Protein AF-A0A7L9UNQ7-F1 (afdb_monomer)

Radius of gyration: 22.43 Å; Cα contacts (8 Å, |Δi|>4): 48; chains: 1; bounding box: 40×44×63 Å

Structure (mmCIF, N/CA/C/O backbone):
data_AF-A0A7L9UNQ7-F1
#
_entry.id   AF-A0A7L9UNQ7-F1
#
loop_
_atom_site.group_PDB
_atom_site.id
_atom_site.type_symbol
_atom_site.label_atom_id
_atom_site.label_alt_id
_atom_site.label_comp_id
_atom_site.label_asym_id
_atom_site.label_entity_id
_atom_site.label_seq_id
_atom_site.pdbx_PDB_ins_code
_atom_site.Cartn_x
_atom_site.Cartn_y
_atom_site.Cartn_z
_atom_site.occupancy
_atom_site.B_iso_or_equiv
_atom_site.auth_seq_id
_atom_site.auth_comp_id
_atom_site.auth_asym_id
_atom_site.auth_atom_id
_atom_site.pdbx_PDB_model_num
ATOM 1 N N . MET A 1 1 ? 14.587 17.719 39.014 1.00 41.25 1 MET A N 1
ATOM 2 C CA . MET A 1 1 ? 13.605 17.987 37.944 1.00 41.25 1 MET A CA 1
ATOM 3 C C . MET A 1 1 ? 13.089 16.635 37.500 1.00 41.25 1 MET A C 1
ATOM 5 O O . MET A 1 1 ? 13.858 15.856 36.963 1.00 41.25 1 MET A O 1
ATOM 9 N N . SER A 1 2 ? 11.867 16.302 37.909 1.00 39.91 2 SER A N 1
ATOM 10 C CA . SER A 1 2 ? 11.230 15.009 37.671 1.00 39.91 2 SER A CA 1
ATOM 11 C C . SER A 1 2 ? 10.828 14.886 36.205 1.00 39.91 2 SER A C 1
ATOM 13 O O . SER A 1 2 ? 9.993 15.658 35.735 1.00 39.91 2 SER A O 1
ATOM 15 N N . GLU A 1 3 ? 11.405 13.919 35.501 1.00 43.41 3 GLU A N 1
ATOM 16 C CA . GLU A 1 3 ? 10.931 13.492 34.190 1.00 43.41 3 GLU A CA 1
ATOM 17 C C . GLU A 1 3 ? 9.523 12.910 34.346 1.00 43.41 3 GLU A C 1
ATOM 19 O O . GLU A 1 3 ? 9.312 11.877 34.984 1.00 43.41 3 GLU A O 1
ATOM 24 N N . THR A 1 4 ? 8.531 13.591 33.782 1.00 44.69 4 THR A N 1
ATOM 25 C CA . THR A 1 4 ? 7.205 13.021 33.574 1.00 44.69 4 THR A CA 1
ATOM 26 C C . THR A 1 4 ? 7.326 11.970 32.481 1.00 44.69 4 THR A C 1
ATOM 28 O O . THR A 1 4 ? 7.214 12.271 31.294 1.00 44.69 4 THR A O 1
ATOM 31 N N . SER A 1 5 ? 7.585 10.730 32.894 1.00 45.34 5 SER A N 1
ATOM 32 C CA . SER A 1 5 ? 7.280 9.541 32.107 1.00 45.34 5 SER A CA 1
ATOM 33 C C . SER A 1 5 ? 5.827 9.659 31.647 1.00 45.34 5 SER A C 1
ATOM 35 O O . SER A 1 5 ? 4.898 9.523 32.445 1.00 45.34 5 SER A O 1
ATOM 37 N N . SER A 1 6 ? 5.628 9.998 30.372 1.00 49.28 6 SER A N 1
ATOM 38 C CA . SER A 1 6 ? 4.330 9.953 29.701 1.00 49.28 6 SER A CA 1
ATOM 39 C C . SER A 1 6 ? 3.953 8.483 29.540 1.00 49.28 6 SER A C 1
ATOM 41 O O . SER A 1 6 ? 4.060 7.894 28.464 1.00 49.28 6 SER A O 1
ATOM 43 N N . GLY A 1 7 ? 3.559 7.883 30.663 1.00 43.38 7 GLY A N 1
ATOM 44 C CA . GLY A 1 7 ? 2.980 6.563 30.767 1.00 43.38 7 GLY A CA 1
ATOM 45 C C . GLY A 1 7 ? 1.637 6.557 30.066 1.00 43.38 7 GLY A C 1
ATOM 46 O O . GLY A 1 7 ? 0.594 6.702 30.697 1.00 43.38 7 GLY A O 1
ATOM 47 N N . TRP A 1 8 ? 1.660 6.343 28.754 1.00 48.22 8 TRP A N 1
ATOM 48 C CA . TRP A 1 8 ? 0.545 5.687 28.093 1.00 48.22 8 TRP A CA 1
ATOM 49 C C . TRP A 1 8 ? 0.486 4.299 28.716 1.00 48.22 8 TRP A C 1
ATOM 51 O O . TRP A 1 8 ? 1.246 3.401 28.350 1.00 48.22 8 TRP A O 1
ATOM 61 N N . GLN A 1 9 ? -0.305 4.175 29.783 1.00 58.41 9 GLN A N 1
ATOM 62 C CA . GLN A 1 9 ? -0.448 2.927 30.505 1.00 58.41 9 GLN A CA 1
ATOM 63 C C . GLN A 1 9 ? -0.817 1.845 29.495 1.00 58.41 9 GLN A C 1
ATOM 65 O O . GLN A 1 9 ? -1.721 2.005 28.675 1.00 58.41 9 GLN A O 1
ATOM 70 N N . ARG A 1 10 ? -0.041 0.762 29.505 1.00 57.41 10 ARG A N 1
ATOM 71 C CA . ARG A 1 10 ? -0.230 -0.383 28.625 1.00 57.41 10 ARG A CA 1
ATOM 72 C C . ARG A 1 10 ? -1.520 -1.084 29.047 1.00 57.41 10 ARG A C 1
ATOM 74 O O . ARG A 1 10 ? -1.494 -1.964 29.900 1.00 57.41 10 ARG A O 1
ATOM 81 N N . THR A 1 11 ? -2.646 -0.651 28.494 1.00 65.56 11 THR A N 1
ATOM 82 C CA . THR A 1 11 ? -3.963 -1.208 28.807 1.00 65.56 11 THR A CA 1
ATOM 83 C C . THR A 1 11 ? -4.387 -2.180 27.713 1.00 65.56 11 THR A C 1
ATOM 85 O O . THR A 1 11 ? -4.482 -1.824 26.537 1.00 65.56 11 THR A O 1
ATOM 88 N N . THR A 1 12 ? -4.647 -3.427 28.100 1.00 72.88 12 THR A N 1
ATOM 89 C CA . THR A 1 12 ? -5.151 -4.461 27.195 1.00 72.88 12 THR A CA 1
ATOM 90 C C . THR A 1 12 ? -6.667 -4.371 27.128 1.00 72.88 12 THR A C 1
ATOM 92 O O . THR A 1 12 ? -7.360 -4.767 28.049 1.00 72.88 12 THR A O 1
ATOM 95 N N . ILE A 1 13 ? -7.204 -3.868 26.019 1.00 77.12 13 ILE A N 1
ATOM 96 C CA . ILE A 1 13 ? -8.657 -3.768 25.832 1.00 77.12 13 ILE A CA 1
ATOM 97 C C . ILE A 1 13 ? -9.220 -5.166 25.534 1.00 77.12 13 ILE A C 1
ATOM 99 O O . ILE A 1 13 ? -9.214 -5.599 24.376 1.00 77.12 13 ILE A O 1
ATOM 103 N N . ASP A 1 14 ? -9.675 -5.868 26.575 1.00 74.81 14 ASP A N 1
ATOM 104 C CA . ASP A 1 14 ? -10.233 -7.220 26.504 1.00 74.81 14 ASP A CA 1
ATOM 105 C C . ASP A 1 14 ? -11.558 -7.392 27.278 1.00 74.81 14 ASP A C 1
ATOM 107 O O . ASP A 1 14 ? -12.037 -6.499 27.979 1.00 74.81 14 ASP A O 1
ATOM 111 N N . SER A 1 15 ? -12.189 -8.562 27.110 1.00 66.81 15 SER A N 1
ATOM 112 C CA . SER A 1 15 ? -13.471 -8.878 27.761 1.00 66.81 15 SER A CA 1
ATOM 113 C C . SER A 1 15 ? -13.370 -8.993 29.283 1.00 66.81 15 SER A C 1
ATOM 115 O O . SER A 1 15 ? -14.379 -8.801 29.956 1.00 66.81 15 SER A O 1
ATOM 117 N N . ALA A 1 16 ? -12.202 -9.342 29.825 1.00 69.62 16 ALA A N 1
ATOM 118 C CA . ALA A 1 16 ? -12.024 -9.497 31.264 1.00 69.62 16 ALA A CA 1
ATOM 119 C C . ALA A 1 16 ? -12.064 -8.126 31.949 1.00 69.62 16 ALA A C 1
ATOM 121 O O . ALA A 1 16 ? -12.700 -7.970 32.989 1.00 69.62 16 ALA A O 1
ATOM 122 N N . GLN A 1 17 ? -11.490 -7.107 31.308 1.00 68.25 17 GLN A N 1
ATOM 123 C CA . GLN A 1 17 ? -11.550 -5.734 31.795 1.00 68.25 17 GLN A CA 1
ATOM 124 C C . GLN A 1 17 ? -12.968 -5.139 31.704 1.00 68.25 17 GLN A C 1
ATOM 126 O O . GLN A 1 17 ? -13.404 -4.450 32.623 1.00 68.25 17 GLN A O 1
ATOM 131 N N . ALA A 1 18 ? -13.733 -5.488 30.663 1.00 68.00 18 ALA A N 1
ATOM 132 C CA . ALA A 1 18 ? -15.153 -5.132 30.552 1.00 68.00 18 ALA A CA 1
ATOM 133 C C . ALA A 1 18 ? -16.026 -5.750 31.660 1.00 68.00 18 ALA A C 1
ATOM 135 O O . ALA A 1 18 ? -16.974 -5.116 32.116 1.00 68.00 18 ALA A O 1
ATOM 136 N N . ALA A 1 19 ? -15.715 -6.975 32.094 1.00 67.62 19 ALA A N 1
ATOM 137 C CA . ALA A 1 19 ? -16.438 -7.636 33.181 1.00 67.62 19 ALA A CA 1
ATOM 138 C C . ALA A 1 19 ? -16.166 -6.982 34.548 1.00 67.62 19 ALA A C 1
ATOM 140 O O . ALA A 1 19 ? -17.045 -6.974 35.406 1.00 67.62 19 ALA A O 1
ATOM 141 N N . ALA A 1 20 ? -14.968 -6.420 34.738 1.00 74.81 20 ALA A N 1
ATOM 142 C CA . ALA A 1 20 ? -14.584 -5.704 35.953 1.00 74.81 20 ALA A CA 1
ATOM 143 C C . ALA A 1 20 ? -15.120 -4.259 36.007 1.00 74.81 20 ALA A C 1
ATOM 145 O O . ALA A 1 20 ? -15.329 -3.733 37.097 1.00 74.81 20 ALA A O 1
ATOM 146 N N . HIS A 1 21 ? -15.357 -3.640 34.845 1.00 76.12 21 HIS A N 1
ATOM 147 C CA . HIS A 1 21 ? -15.735 -2.230 34.705 1.00 76.12 21 HIS A CA 1
ATOM 148 C C . HIS A 1 21 ? -16.939 -2.058 33.763 1.00 76.12 21 HIS A C 1
ATOM 150 O O . HIS A 1 21 ? -16.751 -1.753 32.574 1.00 76.12 21 HIS A O 1
ATOM 156 N N . PRO A 1 22 ? -18.180 -2.245 34.258 1.00 74.56 22 PRO A N 1
ATOM 157 C CA . PRO A 1 22 ? -19.404 -2.143 33.458 1.00 74.56 22 PRO A CA 1
ATOM 158 C C . PRO A 1 22 ? -19.547 -0.821 32.687 1.00 74.56 22 PRO A C 1
ATOM 160 O O . PRO A 1 22 ? -20.088 -0.808 31.583 1.00 74.56 22 PRO A O 1
ATOM 163 N N . GLU A 1 23 ? -19.004 0.275 33.221 1.00 79.38 23 GLU A N 1
ATOM 164 C CA . GLU A 1 23 ? -18.951 1.598 32.591 1.00 79.38 23 GLU A CA 1
ATOM 165 C C . GLU A 1 23 ? -18.114 1.625 31.301 1.00 79.38 23 GLU A C 1
ATOM 167 O O . GLU A 1 23 ? -18.362 2.440 30.413 1.00 79.38 23 GLU A O 1
ATOM 172 N N . THR A 1 24 ? -17.157 0.702 31.159 1.00 83.06 24 THR A N 1
ATOM 173 C CA . THR A 1 24 ? -16.298 0.573 29.969 1.00 83.06 24 THR A CA 1
ATOM 174 C C . THR A 1 24 ? -16.710 -0.572 29.043 1.00 83.06 24 THR A C 1
ATOM 176 O O . THR A 1 24 ? -16.245 -0.635 27.903 1.00 83.06 24 THR A O 1
ATOM 179 N N . ALA A 1 25 ? -17.614 -1.457 29.478 1.00 84.19 25 ALA A N 1
ATOM 180 C CA . ALA A 1 25 ? -17.979 -2.668 28.745 1.00 84.19 25 ALA A CA 1
ATOM 181 C C . ALA A 1 25 ? -18.521 -2.383 27.333 1.00 84.19 25 ALA A C 1
ATOM 183 O O . ALA A 1 25 ? -18.156 -3.064 26.371 1.00 84.19 25 ALA A O 1
ATOM 184 N N . GLN A 1 26 ? -19.335 -1.332 27.183 1.00 86.38 26 GLN A N 1
ATOM 185 C CA . GLN A 1 26 ? -19.851 -0.910 25.878 1.00 86.38 26 GLN A CA 1
ATOM 186 C C . GLN A 1 26 ? -18.730 -0.427 24.944 1.00 86.38 26 GLN A C 1
ATOM 188 O O . GLN A 1 26 ? -18.725 -0.759 23.755 1.00 86.38 26 GLN A O 1
ATOM 193 N N . ALA A 1 27 ? -17.760 0.323 25.475 1.00 88.75 27 ALA A N 1
ATOM 194 C CA . ALA A 1 27 ? -16.606 0.785 24.712 1.00 88.75 27 ALA A CA 1
ATOM 195 C C . ALA A 1 27 ? -15.736 -0.400 24.266 1.00 88.75 27 ALA A C 1
ATOM 197 O O . ALA A 1 27 ? -15.393 -0.490 23.088 1.00 88.75 27 ALA A O 1
ATOM 198 N N . VAL A 1 28 ? -15.461 -1.357 25.160 1.00 89.62 28 VAL A N 1
ATOM 199 C CA . VAL A 1 28 ? -14.715 -2.586 24.835 1.00 89.62 28 VAL A CA 1
ATOM 200 C C . VAL A 1 28 ? -15.399 -3.370 23.713 1.00 89.62 28 VAL A C 1
ATOM 202 O O . VAL A 1 28 ? -14.735 -3.766 22.754 1.00 89.62 28 VAL A O 1
ATOM 205 N N . ALA A 1 29 ? -16.718 -3.572 23.790 1.00 87.94 29 ALA A N 1
ATOM 206 C CA . ALA A 1 29 ? -17.466 -4.288 22.758 1.00 87.94 29 ALA A CA 1
ATOM 207 C C . ALA A 1 29 ? -17.370 -3.588 21.391 1.00 87.94 29 ALA A C 1
ATOM 209 O O . ALA A 1 29 ? -17.092 -4.235 20.380 1.00 87.94 29 ALA A O 1
ATOM 210 N N . ARG A 1 30 ? -17.521 -2.257 21.355 1.00 91.62 30 ARG A N 1
ATOM 211 C CA . ARG A 1 30 ? -17.417 -1.481 20.111 1.00 91.62 30 ARG A CA 1
ATOM 212 C C . ARG A 1 30 ? -16.001 -1.493 19.534 1.00 91.62 30 ARG A C 1
ATOM 214 O O . ARG A 1 30 ? -15.845 -1.633 18.325 1.00 91.62 30 ARG A O 1
ATOM 221 N N . ILE A 1 31 ? -14.978 -1.412 20.384 1.00 91.81 31 ILE A N 1
ATOM 222 C CA . ILE A 1 31 ? -13.573 -1.510 19.964 1.00 91.81 31 ILE A CA 1
ATOM 223 C C . ILE A 1 31 ? -13.281 -2.884 19.359 1.00 91.81 31 ILE A C 1
ATOM 225 O O . ILE A 1 31 ? -12.594 -2.960 18.346 1.00 91.81 31 ILE A O 1
ATOM 229 N N . LYS A 1 32 ? -13.824 -3.969 19.924 1.00 90.56 32 LYS A N 1
ATOM 230 C CA . LYS A 1 32 ? -13.665 -5.316 19.354 1.00 90.56 32 LYS A CA 1
ATOM 231 C C . LYS A 1 32 ? -14.253 -5.435 17.953 1.00 90.56 32 LYS A C 1
ATOM 233 O O . LYS A 1 32 ? -13.591 -5.975 17.074 1.00 90.56 32 LYS A O 1
ATOM 238 N N . VAL A 1 33 ? -15.453 -4.897 17.736 1.00 92.94 33 VAL A N 1
ATOM 239 C CA . VAL A 1 33 ? -16.074 -4.879 16.402 1.00 92.94 33 VAL A CA 1
ATOM 240 C C . VAL A 1 33 ? -15.215 -4.085 15.415 1.00 92.94 33 VAL A C 1
ATOM 242 O O . VAL A 1 33 ? -14.942 -4.568 14.322 1.00 92.94 33 VAL A O 1
ATOM 245 N N . LEU A 1 34 ? -14.725 -2.906 15.813 1.00 96.12 34 LEU A N 1
ATOM 246 C CA . LEU A 1 34 ? -13.857 -2.090 14.959 1.00 96.12 34 LEU A CA 1
ATOM 247 C C . LEU A 1 34 ? -12.525 -2.781 14.641 1.00 96.12 34 LEU A C 1
ATOM 249 O O . LEU A 1 34 ? -12.070 -2.706 13.506 1.00 96.12 34 LEU A O 1
ATOM 253 N N . ARG A 1 35 ? -11.920 -3.486 15.604 1.00 96.12 35 ARG A N 1
ATOM 254 C CA . ARG A 1 35 ? -10.702 -4.279 15.370 1.00 96.12 35 ARG A CA 1
ATOM 255 C C . ARG A 1 35 ? -10.930 -5.390 14.357 1.00 96.12 35 ARG A C 1
ATOM 257 O O . ARG A 1 35 ? -10.122 -5.532 13.456 1.00 96.12 35 ARG A O 1
ATOM 264 N N . GLN A 1 36 ? -12.063 -6.086 14.431 1.00 95.62 36 GLN A N 1
ATOM 265 C CA . GLN A 1 36 ? -12.394 -7.090 13.421 1.00 95.62 36 GLN A CA 1
ATOM 266 C C . GLN A 1 36 ? -12.513 -6.476 12.018 1.00 95.62 36 GLN A C 1
ATOM 268 O O . GLN A 1 36 ? -12.082 -7.081 11.039 1.00 95.62 36 GLN A O 1
ATOM 273 N N . THR A 1 37 ? -13.076 -5.269 11.908 1.00 97.31 37 THR A N 1
ATOM 274 C CA . THR A 1 37 ? -13.100 -4.530 10.640 1.00 97.31 37 THR A CA 1
ATOM 275 C C . THR A 1 37 ? -11.690 -4.180 10.161 1.00 97.31 37 THR A C 1
ATOM 277 O O . THR A 1 37 ? -11.404 -4.359 8.980 1.00 97.31 37 THR A O 1
ATOM 280 N N . ILE A 1 38 ? -10.808 -3.722 11.057 1.00 97.12 38 ILE A N 1
ATOM 281 C CA . ILE A 1 38 ? -9.402 -3.417 10.741 1.00 97.12 38 ILE A CA 1
ATOM 282 C C . ILE A 1 38 ? -8.684 -4.671 10.232 1.00 97.12 38 ILE A C 1
ATOM 284 O O . ILE A 1 38 ? -8.133 -4.640 9.139 1.00 97.12 38 ILE A O 1
ATOM 288 N N . ASP A 1 39 ? -8.789 -5.793 10.945 1.00 97.25 39 ASP A N 1
ATOM 289 C CA . ASP A 1 39 ? -8.135 -7.053 10.569 1.00 97.25 39 ASP A CA 1
ATOM 290 C C . ASP A 1 39 ? -8.573 -7.532 9.169 1.00 97.25 39 ASP A C 1
ATOM 292 O O . ASP A 1 39 ? -7.774 -8.056 8.383 1.00 97.25 39 ASP A O 1
ATOM 296 N N . ASN A 1 40 ? -9.848 -7.321 8.824 1.00 97.38 40 ASN A N 1
ATOM 297 C CA . ASN A 1 40 ? -10.381 -7.653 7.504 1.00 97.38 40 ASN A CA 1
ATOM 298 C C . ASN A 1 40 ? -9.824 -6.729 6.406 1.00 97.38 40 ASN A C 1
ATOM 300 O O . ASN A 1 40 ? -9.474 -7.206 5.325 1.00 97.38 40 ASN A O 1
ATOM 304 N N . ILE A 1 41 ? -9.730 -5.421 6.676 1.00 97.50 41 ILE A N 1
ATOM 305 C CA . ILE A 1 41 ? -9.138 -4.441 5.752 1.00 97.50 41 ILE A CA 1
ATOM 306 C C . ILE A 1 41 ? -7.660 -4.759 5.525 1.00 97.50 41 ILE A C 1
ATOM 308 O O . ILE A 1 41 ? -7.220 -4.800 4.377 1.00 97.50 41 ILE A O 1
ATOM 312 N N . ASP A 1 42 ? -6.918 -5.050 6.590 1.00 97.88 42 ASP A N 1
ATOM 313 C CA . ASP A 1 42 ? -5.496 -5.380 6.519 1.00 97.88 42 ASP A CA 1
ATOM 314 C C . ASP A 1 42 ? -5.270 -6.647 5.688 1.00 97.88 42 ASP A C 1
ATOM 316 O O . ASP A 1 42 ? -4.420 -6.675 4.795 1.00 97.88 42 ASP A O 1
ATOM 320 N N . SER A 1 43 ? -6.097 -7.674 5.897 1.00 97.88 43 SER A N 1
ATOM 321 C CA . SER A 1 43 ? -6.056 -8.904 5.099 1.00 97.88 43 SER A CA 1
ATOM 322 C C . SER A 1 43 ? -6.276 -8.628 3.605 1.00 97.88 43 SER A C 1
ATOM 324 O O . SER A 1 43 ? -5.530 -9.131 2.759 1.00 97.88 43 SER A O 1
ATOM 326 N N . ALA A 1 44 ? -7.261 -7.790 3.267 1.00 97.81 44 ALA A N 1
ATOM 327 C CA . ALA A 1 44 ? -7.533 -7.400 1.885 1.00 97.81 44 ALA A CA 1
ATOM 328 C C . ALA A 1 44 ? -6.392 -6.561 1.285 1.00 97.81 44 ALA A C 1
ATOM 330 O O . ALA A 1 44 ? -5.984 -6.795 0.145 1.00 97.81 44 ALA A O 1
ATOM 331 N N . ALA A 1 45 ? -5.835 -5.621 2.051 1.00 96.50 45 ALA A N 1
ATOM 332 C CA . ALA A 1 45 ? -4.725 -4.779 1.620 1.00 96.50 45 ALA A CA 1
ATOM 333 C C . ALA A 1 45 ? -3.478 -5.611 1.284 1.00 96.50 45 ALA A C 1
ATOM 335 O O . ALA A 1 45 ? -2.864 -5.405 0.234 1.00 96.50 45 ALA A O 1
ATOM 336 N N . ILE A 1 46 ? -3.139 -6.600 2.120 1.00 96.81 46 ILE A N 1
ATOM 337 C CA . ILE A 1 46 ? -2.013 -7.511 1.873 1.00 96.81 46 ILE A CA 1
ATOM 338 C C . ILE A 1 46 ? -2.249 -8.370 0.625 1.00 96.81 46 ILE A C 1
ATOM 340 O O . ILE A 1 46 ? -1.341 -8.507 -0.201 1.00 96.81 46 ILE A O 1
ATOM 344 N N . ALA A 1 47 ? -3.459 -8.903 0.437 1.00 96.69 47 ALA A N 1
ATOM 345 C CA . ALA A 1 47 ? -3.793 -9.681 -0.756 1.00 96.69 47 ALA A CA 1
ATOM 346 C C . ALA A 1 47 ? -3.669 -8.845 -2.046 1.00 96.69 47 ALA A C 1
ATOM 348 O O . ALA A 1 47 ? -3.041 -9.276 -3.015 1.00 96.69 47 ALA A O 1
ATOM 349 N N . LEU A 1 48 ? -4.196 -7.616 -2.045 1.00 96.69 48 LEU A N 1
ATOM 350 C CA . LEU A 1 48 ? -4.108 -6.701 -3.187 1.00 96.69 48 LEU A CA 1
ATOM 351 C C . LEU A 1 48 ? -2.665 -6.276 -3.485 1.00 96.69 48 LEU A C 1
ATOM 353 O O . LEU A 1 48 ? -2.274 -6.189 -4.652 1.00 96.69 48 LEU A O 1
ATOM 357 N N . LEU A 1 49 ? -1.854 -6.041 -2.451 1.00 95.56 49 LEU A N 1
ATOM 358 C CA . LEU A 1 49 ? -0.429 -5.755 -2.608 1.00 95.56 49 LEU A CA 1
ATOM 359 C C . LEU A 1 49 ? 0.310 -6.922 -3.264 1.00 95.56 49 LEU A C 1
ATOM 361 O O . LEU A 1 49 ? 1.104 -6.694 -4.180 1.00 95.56 49 LEU A O 1
ATOM 365 N N . ALA A 1 50 ? 0.031 -8.160 -2.848 1.00 93.69 50 ALA A N 1
ATOM 366 C CA . ALA A 1 50 ? 0.635 -9.347 -3.447 1.00 93.69 50 ALA A CA 1
ATOM 367 C C . ALA A 1 50 ? 0.333 -9.435 -4.952 1.00 93.69 50 ALA A C 1
ATOM 369 O O . ALA A 1 50 ? 1.255 -9.589 -5.756 1.00 93.69 50 ALA A O 1
ATOM 370 N N . GLU A 1 51 ? -0.928 -9.249 -5.350 1.00 96.44 51 GLU A N 1
ATOM 371 C CA . GLU A 1 51 ? -1.316 -9.224 -6.766 1.00 96.44 51 GLU A CA 1
ATOM 372 C C . GLU A 1 51 ? -0.659 -8.069 -7.529 1.00 96.44 51 GLU A C 1
ATOM 374 O O . GLU A 1 51 ? -0.128 -8.253 -8.629 1.00 96.44 51 GLU A O 1
ATOM 379 N N . ARG A 1 52 ? -0.589 -6.879 -6.923 1.00 94.69 52 ARG A N 1
ATOM 380 C CA . ARG A 1 52 ? 0.097 -5.731 -7.524 1.00 94.69 52 ARG A CA 1
ATOM 381 C C . ARG A 1 52 ? 1.579 -6.029 -7.780 1.00 94.69 52 ARG A C 1
ATOM 383 O O . ARG A 1 52 ? 2.084 -5.667 -8.843 1.00 94.69 52 ARG A O 1
ATOM 390 N N . PHE A 1 53 ? 2.278 -6.688 -6.853 1.00 92.19 53 PHE A N 1
ATOM 391 C CA . PHE A 1 53 ? 3.691 -7.052 -7.027 1.00 92.19 53 PHE A CA 1
ATOM 392 C C . PHE A 1 53 ? 3.915 -8.148 -8.076 1.00 92.19 53 PHE A C 1
ATOM 394 O O . PHE A 1 53 ? 4.937 -8.128 -8.773 1.00 92.19 53 PHE A O 1
ATOM 401 N N . LYS A 1 54 ? 2.969 -9.082 -8.240 1.00 89.88 54 LYS A N 1
ATOM 402 C CA . LYS A 1 54 ? 2.994 -10.038 -9.360 1.00 89.88 54 LYS A CA 1
ATOM 403 C C . LYS A 1 54 ? 2.926 -9.297 -10.694 1.00 89.88 54 LYS A C 1
ATOM 405 O O . LYS A 1 54 ? 3.780 -9.509 -11.555 1.00 89.88 54 LYS A O 1
ATOM 410 N N . ALA A 1 55 ? 1.979 -8.368 -10.828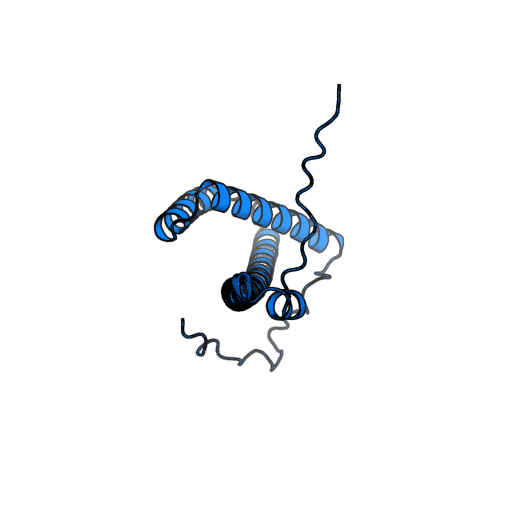 1.00 91.62 55 ALA A N 1
ATOM 411 C CA . ALA A 1 55 ? 1.811 -7.573 -12.040 1.00 91.62 55 ALA A CA 1
ATOM 412 C C . ALA A 1 55 ? 3.048 -6.716 -12.358 1.00 91.62 55 ALA A C 1
ATOM 414 O O . ALA A 1 55 ? 3.518 -6.720 -13.496 1.00 91.62 55 ALA A O 1
ATOM 415 N N . THR A 1 56 ? 3.637 -6.023 -11.372 1.00 90.19 56 THR A N 1
ATOM 416 C CA . THR A 1 56 ? 4.858 -5.233 -11.622 1.00 90.19 56 THR A CA 1
ATOM 417 C C . THR A 1 56 ? 6.025 -6.109 -12.058 1.00 90.19 56 THR A C 1
AT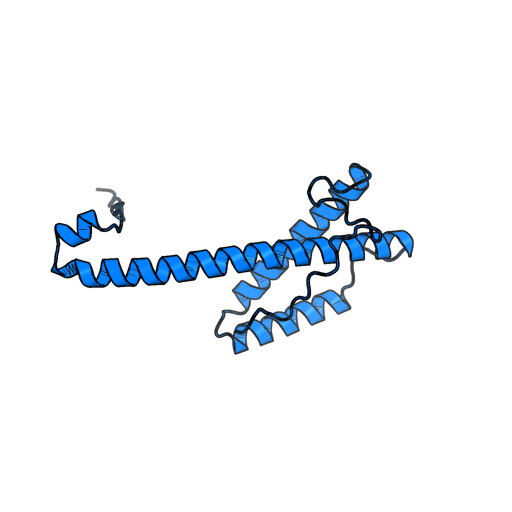OM 419 O O . THR A 1 56 ? 6.804 -5.700 -12.911 1.00 90.19 56 THR A O 1
ATOM 422 N N . SER A 1 57 ? 6.123 -7.336 -11.544 1.00 87.94 57 SER A N 1
ATOM 423 C CA . SER A 1 57 ? 7.180 -8.279 -11.933 1.00 87.94 57 SER A CA 1
ATOM 424 C C . SER A 1 57 ? 7.034 -8.744 -13.375 1.00 87.94 57 SER A C 1
ATOM 426 O O . SER A 1 57 ? 8.019 -8.753 -14.110 1.00 87.94 57 SER A O 1
ATOM 428 N N . GLN A 1 58 ? 5.808 -9.026 -13.818 1.00 89.31 58 GLN A N 1
ATOM 429 C CA . GLN A 1 58 ? 5.529 -9.320 -15.226 1.00 89.31 58 GLN A CA 1
ATOM 430 C C . GLN A 1 58 ? 5.862 -8.127 -16.131 1.00 89.31 58 GLN A C 1
ATOM 432 O O . GLN A 1 58 ? 6.501 -8.305 -17.166 1.00 89.31 58 GLN A O 1
ATOM 437 N N . VAL A 1 59 ? 5.506 -6.903 -15.720 1.00 88.88 59 VAL A N 1
ATOM 438 C CA . VAL A 1 59 ? 5.894 -5.678 -16.440 1.00 88.88 59 VAL A CA 1
ATOM 439 C C . VAL A 1 59 ? 7.417 -5.552 -16.527 1.00 88.88 59 VAL A C 1
ATOM 441 O O . VAL A 1 59 ? 7.933 -5.239 -17.596 1.00 88.88 59 VAL A O 1
ATOM 444 N N . GLY A 1 60 ? 8.144 -5.832 -15.442 1.00 86.00 60 GLY A N 1
ATOM 445 C CA . GLY A 1 60 ? 9.608 -5.833 -15.422 1.00 86.00 60 GLY A CA 1
ATOM 446 C C . GLY A 1 60 ? 10.216 -6.820 -16.424 1.00 86.00 60 GLY A C 1
ATOM 447 O O . GLY A 1 60 ? 11.085 -6.433 -17.203 1.00 86.00 60 GLY A O 1
ATOM 448 N N . VAL A 1 61 ? 9.710 -8.058 -16.470 1.00 85.94 61 VAL A N 1
ATOM 449 C CA . VAL A 1 61 ? 10.144 -9.083 -17.439 1.00 85.94 61 VAL A CA 1
ATOM 450 C C . VAL A 1 61 ? 9.868 -8.641 -18.877 1.00 85.94 61 VAL A C 1
ATOM 452 O O . VAL A 1 61 ? 10.749 -8.725 -19.729 1.00 85.94 61 VAL A O 1
ATOM 455 N N . LEU A 1 62 ? 8.669 -8.122 -19.154 1.00 88.19 62 LEU A N 1
ATOM 456 C CA . LEU A 1 62 ? 8.309 -7.631 -20.487 1.00 88.19 62 LEU A CA 1
ATOM 457 C C . LEU A 1 62 ? 9.197 -6.462 -20.923 1.00 88.19 62 LEU A C 1
ATOM 459 O O . LEU A 1 62 ? 9.663 -6.443 -22.061 1.00 88.19 62 LEU A O 1
ATOM 463 N N . LYS A 1 63 ? 9.470 -5.513 -20.019 1.00 86.56 63 LYS A N 1
ATOM 464 C CA . LYS A 1 63 ? 10.383 -4.396 -20.285 1.00 86.56 63 LYS A CA 1
ATOM 465 C C . LYS A 1 63 ? 11.793 -4.886 -20.602 1.00 86.56 63 LYS A C 1
ATOM 467 O O . LYS A 1 63 ? 12.357 -4.445 -21.598 1.00 86.56 63 LYS A O 1
ATOM 472 N N . ALA A 1 64 ? 12.326 -5.815 -19.808 1.00 86.19 64 ALA A N 1
ATOM 473 C CA . ALA A 1 64 ? 13.654 -6.383 -20.024 1.00 86.19 64 ALA A CA 1
ATOM 474 C C . ALA A 1 64 ? 13.754 -7.101 -21.380 1.00 86.19 64 ALA A C 1
ATOM 476 O O . ALA A 1 64 ? 14.669 -6.827 -22.153 1.00 86.19 64 ALA A O 1
ATOM 477 N N . ASN A 1 65 ? 12.772 -7.945 -21.708 1.00 86.56 65 ASN A N 1
ATOM 478 C CA . ASN A 1 65 ? 12.738 -8.689 -22.970 1.00 86.56 65 ASN A CA 1
ATOM 479 C C . ASN A 1 65 ? 12.618 -7.775 -24.199 1.00 86.56 65 ASN A C 1
ATOM 481 O O . ASN A 1 65 ? 13.168 -8.085 -25.252 1.00 86.56 65 ASN A O 1
ATOM 485 N N . ALA A 1 66 ? 11.904 -6.655 -24.074 1.00 90.94 66 ALA A N 1
ATOM 486 C CA . ALA A 1 66 ? 11.727 -5.682 -25.150 1.00 90.94 66 ALA A CA 1
ATOM 487 C C . ALA A 1 66 ? 12.817 -4.589 -25.188 1.00 90.94 66 ALA A C 1
ATOM 489 O O . ALA A 1 66 ? 12.764 -3.714 -26.050 1.00 90.94 66 ALA A O 1
ATOM 490 N N . GLY A 1 67 ? 13.792 -4.611 -24.270 1.00 87.62 67 GLY A N 1
ATOM 491 C CA . GLY A 1 67 ? 14.857 -3.605 -24.191 1.00 87.62 67 GLY A CA 1
ATOM 492 C C . GLY A 1 67 ? 14.392 -2.218 -23.727 1.00 87.62 67 GLY A C 1
ATOM 493 O O . GLY A 1 67 ? 15.063 -1.224 -23.998 1.00 87.62 67 GLY A O 1
ATOM 494 N N . PHE A 1 68 ? 13.246 -2.123 -23.046 1.00 86.56 68 PHE A N 1
ATOM 495 C CA . PHE A 1 68 ? 12.757 -0.860 -22.494 1.00 86.56 68 PHE A CA 1
ATOM 496 C C . PHE A 1 68 ? 13.524 -0.453 -21.236 1.00 86.56 68 PHE A C 1
ATOM 498 O O . PHE A 1 68 ? 13.918 -1.287 -20.418 1.00 86.56 68 PHE A O 1
ATOM 505 N N . ALA A 1 69 ? 13.645 0.860 -21.032 1.00 81.69 69 ALA A N 1
ATOM 506 C CA . ALA A 1 69 ? 14.142 1.402 -19.779 1.00 81.69 69 ALA A CA 1
ATOM 507 C C . ALA A 1 69 ? 13.220 1.004 -18.600 1.00 81.69 69 ALA A C 1
ATOM 509 O O . ALA A 1 69 ? 11.987 0.973 -18.744 1.00 81.69 69 ALA A O 1
ATOM 510 N N . PRO A 1 70 ? 13.785 0.732 -17.408 1.00 76.19 70 PRO A N 1
ATOM 511 C CA . PRO A 1 70 ? 12.992 0.468 -16.209 1.00 76.19 70 PRO A CA 1
ATOM 512 C C . PRO A 1 70 ? 12.065 1.636 -15.845 1.00 76.19 70 PRO A C 1
ATOM 514 O O . PRO A 1 70 ? 10.915 1.417 -15.452 1.00 76.19 70 PRO A O 1
ATOM 517 N N . GLU A 1 71 ? 12.548 2.864 -16.030 1.00 80.44 71 GLU A N 1
ATOM 518 C CA . GLU A 1 71 ? 11.843 4.108 -15.723 1.00 80.44 71 GLU A CA 1
ATOM 519 C C . GLU A 1 71 ? 10.899 4.536 -16.857 1.00 80.44 71 GLU A C 1
ATOM 521 O O . GLU A 1 71 ? 11.211 4.400 -18.038 1.00 80.44 71 GLU A O 1
ATOM 526 N N . ASP A 1 72 ? 9.724 5.039 -16.481 1.00 85.06 72 ASP A N 1
ATOM 527 C CA . ASP A 1 72 ? 8.734 5.627 -17.387 1.00 85.06 72 ASP A CA 1
ATOM 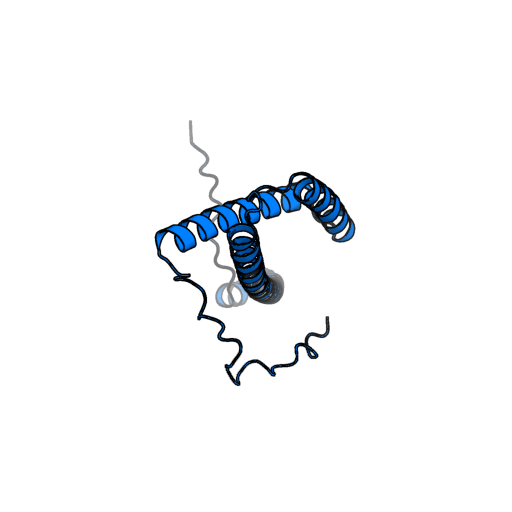528 C C . ASP A 1 72 ? 8.129 6.857 -16.699 1.00 85.06 72 ASP A C 1
ATOM 530 O O . ASP A 1 72 ? 7.123 6.767 -15.993 1.00 85.06 72 ASP A O 1
ATOM 534 N N . THR A 1 73 ? 8.790 8.004 -16.860 1.00 83.94 73 THR A N 1
ATOM 535 C CA . THR A 1 73 ? 8.474 9.250 -16.142 1.00 83.94 73 THR A CA 1
ATOM 536 C C . THR A 1 73 ? 7.039 9.716 -16.379 1.00 83.94 73 THR A C 1
ATOM 538 O O . THR A 1 73 ? 6.324 10.024 -15.431 1.00 83.94 73 THR A O 1
ATOM 541 N N . LYS A 1 74 ? 6.544 9.638 -17.621 1.00 88.19 74 LYS A N 1
ATOM 542 C CA . LYS A 1 74 ? 5.150 9.986 -17.948 1.00 88.19 74 LYS A CA 1
ATOM 543 C C . LYS A 1 74 ? 4.148 9.096 -17.214 1.00 88.19 74 LYS A C 1
ATOM 545 O O . LYS A 1 74 ? 3.104 9.563 -16.756 1.00 88.19 74 LYS A O 1
ATOM 550 N N . ARG A 1 75 ? 4.441 7.796 -17.106 1.00 88.25 75 ARG A N 1
ATOM 551 C CA . ARG A 1 75 ? 3.603 6.859 -16.348 1.00 88.25 75 ARG A CA 1
ATOM 552 C C . ARG A 1 75 ? 3.684 7.107 -14.845 1.00 88.25 75 ARG A C 1
ATOM 554 O O . ARG A 1 75 ? 2.719 6.824 -14.130 1.00 88.25 75 ARG A O 1
ATOM 561 N N . GLU A 1 76 ? 4.822 7.576 -14.359 1.00 86.62 76 GLU A N 1
ATOM 562 C CA . GLU A 1 76 ? 5.036 7.921 -12.962 1.00 86.62 76 GLU A CA 1
ATOM 563 C C . GLU A 1 76 ? 4.253 9.169 -12.540 1.00 86.62 76 GLU A C 1
ATOM 565 O O . GLU A 1 76 ? 3.566 9.090 -11.518 1.00 86.62 76 GLU A O 1
ATOM 570 N N . ASP A 1 77 ? 4.263 10.228 -13.353 1.00 89.31 77 ASP A N 1
ATOM 571 C CA . ASP A 1 77 ? 3.519 11.474 -13.115 1.00 89.31 77 ASP A CA 1
ATOM 572 C C . ASP A 1 77 ? 2.006 11.218 -13.075 1.00 89.31 77 ASP A C 1
ATOM 574 O O . ASP A 1 77 ? 1.321 11.542 -12.102 1.00 89.31 77 ASP A O 1
ATOM 578 N N . TYR A 1 78 ? 1.482 10.507 -14.082 1.00 92.44 78 TYR A N 1
ATOM 579 C CA . TYR A 1 78 ? 0.060 10.151 -14.141 1.00 92.44 78 TYR A CA 1
ATOM 580 C C . TYR A 1 78 ? -0.399 9.329 -12.925 1.00 92.44 78 TYR A C 1
ATOM 582 O O . TYR A 1 78 ? -1.542 9.447 -12.472 1.00 92.44 78 TYR A O 1
ATOM 590 N N . GLN A 1 79 ? 0.466 8.453 -12.403 1.00 91.81 79 GLN A N 1
ATOM 591 C CA . GLN A 1 79 ? 0.133 7.646 -11.229 1.00 91.81 79 GLN A CA 1
ATOM 592 C C . GLN A 1 79 ? -0.033 8.500 -9.974 1.00 91.81 79 GLN A C 1
ATOM 594 O O . GLN A 1 79 ? -0.946 8.214 -9.202 1.00 91.81 79 GLN A O 1
ATOM 599 N N . ILE A 1 80 ? 0.807 9.522 -9.787 1.00 92.81 80 ILE A N 1
ATOM 600 C CA . ILE A 1 80 ? 0.729 10.436 -8.638 1.00 92.81 80 ILE A CA 1
ATOM 601 C C . ILE A 1 80 ? -0.584 11.212 -8.695 1.00 92.81 80 ILE A C 1
ATOM 603 O O . ILE A 1 80 ? -1.406 11.097 -7.789 1.00 92.81 80 ILE A O 1
ATOM 607 N N . GLU A 1 81 ? -0.860 11.881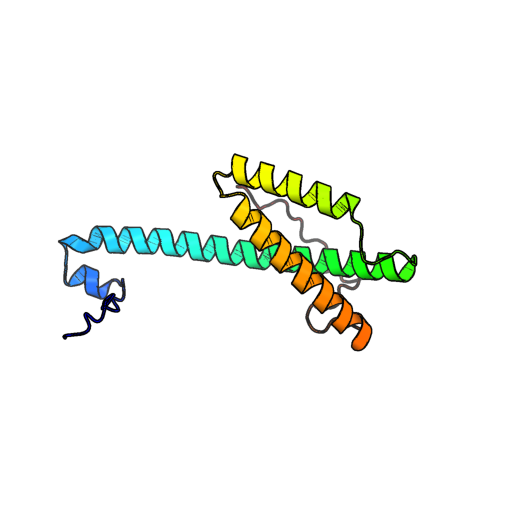 -9.817 1.00 95.25 81 GLU A N 1
ATOM 608 C CA . GLU A 1 81 ? -2.098 12.650 -9.990 1.00 95.25 81 GLU A CA 1
ATOM 609 C C . GLU A 1 81 ? -3.352 11.795 -9.777 1.00 95.25 81 GLU A C 1
ATOM 611 O O . GLU A 1 81 ? -4.333 12.222 -9.164 1.00 95.25 81 GLU A O 1
ATOM 616 N N . ARG A 1 82 ? -3.341 10.559 -10.292 1.00 96.50 82 ARG A N 1
ATOM 617 C CA . ARG A 1 82 ? -4.463 9.637 -10.119 1.00 96.50 82 ARG A CA 1
ATOM 618 C C . ARG A 1 82 ? -4.620 9.195 -8.666 1.00 96.50 82 ARG A C 1
ATOM 620 O O . ARG A 1 82 ? -5.758 9.082 -8.218 1.00 96.50 82 ARG A O 1
ATOM 627 N N . LEU A 1 83 ? -3.528 8.929 -7.952 1.00 96.06 83 LEU A N 1
ATOM 628 C CA . LEU A 1 83 ? -3.580 8.548 -6.541 1.00 96.06 83 LEU A CA 1
ATOM 629 C C . LEU A 1 83 ? -4.070 9.697 -5.658 1.00 96.06 83 LEU A C 1
ATOM 631 O O . LEU A 1 83 ? -4.866 9.438 -4.765 1.00 96.06 83 LEU A O 1
ATOM 635 N N . HIS A 1 84 ? -3.705 10.946 -5.958 1.00 97.50 84 HIS A N 1
ATOM 636 C CA . HIS A 1 84 ? -4.212 12.108 -5.218 1.00 97.50 84 HIS A CA 1
ATOM 637 C C . HIS A 1 84 ? -5.722 12.248 -5.359 1.00 97.50 84 HIS A C 1
ATOM 639 O O . HIS A 1 84 ? -6.414 12.427 -4.364 1.00 97.50 84 HIS A O 1
ATOM 645 N N . ARG A 1 85 ? -6.249 12.104 -6.583 1.00 97.69 85 ARG A N 1
ATOM 646 C CA . ARG A 1 85 ? -7.702 12.125 -6.809 1.00 97.69 85 ARG A CA 1
ATOM 647 C C . ARG A 1 85 ? -8.409 11.026 -6.016 1.00 97.69 85 ARG A C 1
ATOM 649 O O . ARG A 1 85 ? -9.362 11.315 -5.310 1.00 97.69 85 ARG A O 1
ATOM 656 N N . ILE A 1 86 ? -7.891 9.795 -6.067 1.00 97.50 86 ILE A N 1
ATOM 657 C CA . ILE A 1 86 ? -8.455 8.666 -5.308 1.00 97.50 86 ILE A CA 1
ATOM 658 C C . ILE A 1 86 ? -8.414 8.932 -3.799 1.00 97.50 86 ILE A C 1
ATOM 660 O O . ILE A 1 86 ? -9.375 8.608 -3.108 1.00 97.50 86 ILE A O 1
ATOM 664 N N . ALA A 1 87 ? -7.326 9.513 -3.289 1.00 97.62 87 ALA A N 1
ATOM 665 C CA . ALA A 1 87 ? -7.192 9.843 -1.876 1.00 97.62 87 ALA A CA 1
ATOM 666 C C . ALA A 1 87 ? -8.245 10.874 -1.448 1.00 97.62 87 ALA A C 1
ATOM 668 O O . ALA A 1 87 ? -9.003 10.615 -0.517 1.00 97.62 87 ALA A O 1
ATOM 669 N N . ILE A 1 88 ? -8.368 11.976 -2.195 1.00 97.94 88 ILE A N 1
ATOM 670 C CA . ILE A 1 88 ? -9.357 13.033 -1.940 1.00 97.94 88 ILE A CA 1
ATOM 671 C C . ILE A 1 88 ? -10.779 12.464 -1.962 1.00 97.94 88 ILE A C 1
ATOM 673 O O . ILE A 1 88 ? -11.536 12.685 -1.017 1.00 97.94 88 ILE A O 1
ATOM 677 N N . ASP A 1 89 ? -11.123 11.690 -2.994 1.00 98.12 89 ASP A N 1
ATOM 678 C CA . ASP A 1 89 ? -12.454 11.091 -3.145 1.00 98.12 89 ASP A CA 1
ATOM 679 C C . ASP A 1 89 ? -12.783 10.111 -2.002 1.00 98.12 89 ASP A C 1
ATOM 681 O O . ASP A 1 89 ? -13.944 9.959 -1.622 1.00 98.12 89 ASP A O 1
ATOM 685 N N . ALA A 1 90 ? -11.764 9.463 -1.428 1.00 96.69 90 ALA A N 1
ATOM 686 C CA . ALA A 1 90 ? -11.893 8.546 -0.298 1.00 96.69 90 ALA A CA 1
ATOM 687 C C . ALA A 1 90 ? -11.803 9.231 1.083 1.00 96.69 90 ALA A C 1
ATOM 689 O O . ALA A 1 90 ? -11.939 8.552 2.101 1.00 96.69 90 ALA A O 1
ATOM 690 N N . GLY A 1 91 ? -11.561 10.546 1.144 1.00 97.00 91 GLY A N 1
ATOM 691 C CA . GLY A 1 91 ? -11.323 11.268 2.400 1.00 97.00 91 GLY A CA 1
ATOM 692 C C . GLY A 1 91 ? -9.983 10.934 3.071 1.00 97.00 91 GLY A C 1
ATOM 693 O O . GLY A 1 91 ? -9.849 11.089 4.284 1.00 97.00 91 GLY A O 1
ATOM 694 N N . LEU A 1 92 ? -9.008 10.455 2.296 1.00 97.06 92 LEU A N 1
ATOM 695 C CA . LEU A 1 92 ? -7.641 10.172 2.724 1.00 97.06 92 LEU A CA 1
ATOM 696 C C . LEU A 1 92 ? -6.717 11.336 2.344 1.00 97.06 92 LEU A C 1
ATOM 698 O O . LEU A 1 92 ? -6.832 11.904 1.259 1.00 97.06 92 LEU A O 1
ATOM 702 N N . ASP A 1 93 ? -5.769 11.655 3.221 1.00 97.56 93 ASP A N 1
ATOM 703 C CA . ASP A 1 93 ? -4.723 12.635 2.931 1.00 97.56 93 ASP A CA 1
ATOM 704 C C . ASP A 1 93 ? -3.902 12.206 1.689 1.00 97.56 93 ASP A C 1
ATOM 706 O O . ASP A 1 93 ? -3.375 11.084 1.673 1.00 97.56 93 ASP A O 1
ATOM 710 N N . PRO A 1 94 ? -3.781 13.050 0.644 1.00 97.12 94 PRO A N 1
ATOM 711 C CA . PRO A 1 94 ? -2.940 12.768 -0.517 1.00 97.12 94 PRO A CA 1
ATOM 712 C C . PRO A 1 94 ? -1.496 12.400 -0.164 1.00 97.12 94 PRO A C 1
ATOM 714 O O . PRO A 1 94 ? -0.937 11.523 -0.822 1.00 97.12 94 PRO A O 1
ATOM 717 N N . GLU A 1 95 ? -0.923 12.967 0.903 1.00 96.38 95 GLU A N 1
ATOM 718 C CA . GLU A 1 95 ? 0.437 12.635 1.348 1.00 96.38 95 GLU A CA 1
ATOM 719 C C . GLU A 1 95 ? 0.554 11.154 1.748 1.00 96.38 95 GLU A C 1
ATOM 721 O O . GLU A 1 95 ? 1.566 10.502 1.484 1.00 96.38 95 GLU A O 1
ATOM 726 N N . ILE A 1 96 ? -0.509 10.558 2.304 1.00 96.31 96 ILE A N 1
ATOM 727 C CA . ILE A 1 96 ? -0.539 9.119 2.612 1.00 96.31 96 ILE A CA 1
ATOM 728 C C . ILE A 1 96 ? -0.518 8.287 1.326 1.00 96.31 96 ILE A C 1
ATOM 730 O O . ILE A 1 96 ? 0.147 7.248 1.263 1.00 96.31 96 ILE A O 1
ATOM 734 N N . ALA A 1 97 ? -1.212 8.737 0.282 1.00 95.19 97 ALA A N 1
ATOM 735 C CA . ALA A 1 97 ? -1.198 8.061 -1.009 1.00 95.19 97 ALA A CA 1
ATOM 736 C C . ALA A 1 97 ? 0.167 8.176 -1.711 1.00 95.19 97 ALA A C 1
ATOM 738 O O . ALA A 1 97 ? 0.602 7.213 -2.353 1.00 95.19 97 ALA A O 1
ATOM 739 N N . GLU A 1 98 ? 0.867 9.303 -1.549 1.00 95.12 98 GLU A N 1
ATOM 740 C CA . GLU A 1 98 ? 2.256 9.470 -1.991 1.00 95.12 98 GLU A CA 1
ATOM 741 C C . GLU A 1 98 ? 3.205 8.519 -1.254 1.00 95.12 98 GLU A C 1
ATOM 743 O O . GLU A 1 98 ? 3.930 7.763 -1.905 1.00 95.12 98 GLU A O 1
ATOM 748 N N . MET A 1 99 ? 3.143 8.469 0.082 1.00 95.75 99 MET A N 1
ATOM 749 C CA . MET A 1 99 ? 3.956 7.549 0.892 1.00 95.75 99 MET A CA 1
ATOM 750 C C . MET A 1 99 ? 3.723 6.086 0.497 1.00 95.75 99 MET A C 1
ATOM 752 O O . MET A 1 99 ? 4.667 5.308 0.334 1.00 95.75 99 MET A O 1
ATOM 756 N N . TYR A 1 100 ? 2.461 5.703 0.278 1.00 94.50 100 TYR A N 1
ATOM 757 C CA . TYR A 1 100 ? 2.120 4.376 -0.228 1.00 94.50 100 TYR A CA 1
ATOM 758 C C . TYR A 1 100 ? 2.745 4.116 -1.605 1.00 94.50 100 TYR A C 1
ATOM 760 O O . TYR A 1 100 ? 3.338 3.058 -1.831 1.00 94.50 100 TYR A O 1
ATOM 768 N N . ARG A 1 101 ? 2.653 5.072 -2.539 1.00 93.00 101 ARG A N 1
ATOM 769 C CA . ARG A 1 101 ? 3.275 4.945 -3.865 1.00 93.00 101 ARG A CA 1
ATOM 770 C C . ARG A 1 101 ? 4.780 4.740 -3.746 1.00 93.00 101 ARG A C 1
ATOM 772 O O . ARG A 1 101 ? 5.309 3.842 -4.403 1.00 93.00 101 ARG A O 1
ATOM 779 N N . GLU A 1 102 ? 5.454 5.566 -2.951 1.00 93.25 102 GLU A N 1
ATOM 780 C CA . GLU A 1 102 ? 6.901 5.506 -2.757 1.00 93.25 102 GLU A CA 1
ATOM 781 C C . GLU A 1 102 ? 7.329 4.141 -2.218 1.00 93.25 102 GLU A C 1
ATOM 783 O O . GLU A 1 102 ? 8.220 3.507 -2.794 1.00 93.25 102 GLU A O 1
ATOM 788 N N . PHE A 1 103 ? 6.630 3.639 -1.195 1.00 94.19 103 PHE A N 1
ATOM 789 C CA . PHE A 1 103 ? 6.840 2.296 -0.664 1.00 94.19 103 PHE A CA 1
ATOM 790 C C . PHE A 1 103 ? 6.732 1.235 -1.766 1.00 94.19 103 PHE A C 1
ATOM 792 O O . PHE A 1 103 ? 7.670 0.465 -1.996 1.00 94.19 103 PHE A O 1
ATOM 799 N N . VAL A 1 104 ? 5.615 1.205 -2.498 1.00 92.19 104 VAL A N 1
ATOM 800 C CA . VAL A 1 104 ? 5.376 0.128 -3.461 1.00 92.19 104 VAL A CA 1
ATOM 801 C C . VAL A 1 104 ? 6.331 0.195 -4.659 1.00 92.19 104 VAL A C 1
ATOM 803 O O . VAL A 1 104 ? 6.799 -0.845 -5.130 1.00 92.19 104 VAL A O 1
ATOM 806 N N . VAL A 1 105 ? 6.636 1.389 -5.175 1.00 89.56 105 VAL A N 1
ATOM 807 C CA . VAL A 1 105 ? 7.589 1.560 -6.287 1.00 89.56 105 VAL A CA 1
ATOM 808 C C . VAL A 1 105 ? 8.989 1.120 -5.864 1.00 89.56 105 VAL A C 1
ATOM 810 O O . VAL A 1 105 ? 9.643 0.375 -6.598 1.00 89.56 105 VAL A O 1
ATOM 813 N N . THR A 1 106 ? 9.427 1.527 -4.673 1.00 90.94 106 THR A N 1
ATOM 814 C CA . THR A 1 106 ? 10.740 1.169 -4.126 1.00 90.94 106 THR A CA 1
ATOM 815 C C . THR A 1 106 ? 10.881 -0.341 -3.969 1.00 90.94 106 THR A C 1
ATOM 817 O O . THR A 1 106 ? 11.852 -0.932 -4.451 1.00 90.94 106 THR A O 1
ATOM 820 N N . GLU A 1 107 ? 9.891 -0.997 -3.364 1.00 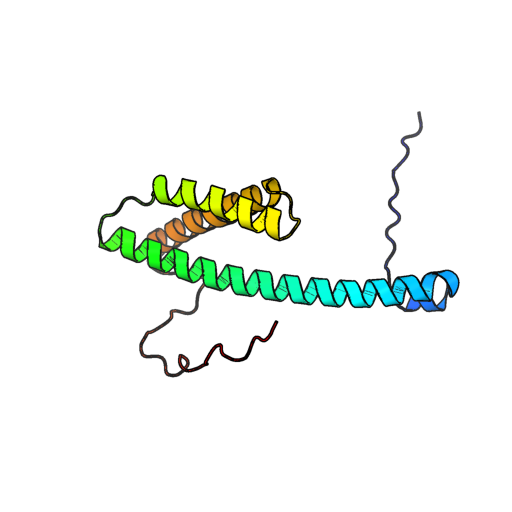91.44 107 GLU A N 1
ATOM 821 C CA . GLU A 1 107 ? 9.934 -2.446 -3.164 1.00 91.44 107 GLU A CA 1
ATOM 822 C C . GLU A 1 107 ? 9.807 -3.231 -4.475 1.00 91.44 107 GLU A C 1
ATOM 824 O O . GLU A 1 107 ? 10.462 -4.264 -4.638 1.00 91.44 107 GLU A O 1
ATOM 829 N N . ALA A 1 108 ? 9.056 -2.726 -5.461 1.00 88.62 108 ALA A N 1
ATOM 830 C CA . ALA A 1 108 ? 8.968 -3.354 -6.778 1.00 88.62 108 ALA A CA 1
ATOM 831 C C . ALA A 1 108 ? 10.326 -3.334 -7.497 1.00 88.62 108 ALA A C 1
ATOM 833 O O . ALA A 1 108 ? 10.766 -4.370 -7.997 1.00 88.62 108 ALA A O 1
ATOM 834 N N . LYS A 1 109 ? 11.030 -2.191 -7.476 1.00 84.88 109 LYS A N 1
ATOM 835 C CA . LYS A 1 109 ? 12.378 -2.056 -8.055 1.00 84.88 109 LYS A CA 1
ATOM 836 C C . LYS A 1 109 ? 13.369 -3.020 -7.388 1.00 84.88 109 LYS A C 1
ATOM 838 O O . LYS A 1 109 ? 14.042 -3.780 -8.084 1.00 84.88 109 LYS A O 1
ATOM 843 N N . LYS A 1 110 ? 13.399 -3.080 -6.047 1.00 84.81 110 LYS A N 1
ATOM 844 C CA . LYS A 1 110 ? 14.250 -4.031 -5.297 1.00 84.81 110 LYS A CA 1
ATOM 845 C C . LYS A 1 110 ? 13.946 -5.488 -5.648 1.00 84.81 110 LYS A C 1
ATOM 847 O O . LYS A 1 110 ? 14.855 -6.308 -5.751 1.00 84.81 110 LYS A O 1
ATOM 852 N N . ARG A 1 111 ? 12.668 -5.829 -5.823 1.00 80.12 111 ARG A N 1
ATOM 853 C CA . ARG A 1 111 ? 12.233 -7.180 -6.190 1.00 80.12 111 ARG A CA 1
ATOM 854 C C . ARG A 1 111 ? 12.696 -7.571 -7.589 1.00 80.12 111 ARG A C 1
ATOM 856 O O . ARG A 1 111 ? 13.171 -8.687 -7.758 1.00 80.12 111 ARG A O 1
ATOM 863 N N . HIS A 1 112 ? 12.595 -6.671 -8.567 1.00 78.25 112 HIS A N 1
ATOM 864 C CA . HIS A 1 112 ? 13.093 -6.927 -9.922 1.00 78.25 112 HIS A CA 1
ATOM 865 C C . HIS A 1 112 ? 14.600 -7.171 -9.928 1.00 78.25 112 HIS A C 1
ATOM 867 O O . HIS A 1 112 ? 15.040 -8.114 -10.578 1.00 78.25 112 HIS A O 1
ATOM 873 N N . GLN A 1 113 ? 15.360 -6.400 -9.142 1.00 75.69 113 GLN A N 1
ATOM 874 C CA . GLN A 1 113 ? 16.798 -6.625 -8.991 1.00 75.69 113 GLN A CA 1
ATOM 875 C C . GLN A 1 113 ? 17.089 -8.032 -8.453 1.00 75.69 113 GLN A C 1
ATOM 877 O O . GLN A 1 113 ? 17.843 -8.776 -9.066 1.00 75.69 113 GLN A O 1
ATOM 882 N N . ARG A 1 114 ? 16.406 -8.453 -7.378 1.00 75.56 114 ARG A N 1
ATOM 883 C CA . ARG A 1 114 ? 16.578 -9.808 -6.824 1.00 75.56 114 ARG A CA 1
ATOM 884 C C . ARG A 1 114 ? 16.237 -10.916 -7.821 1.00 75.56 114 ARG A C 1
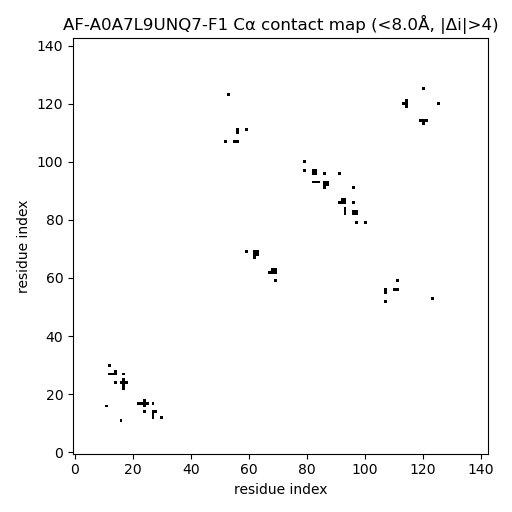ATOM 886 O O . ARG A 1 114 ? 16.921 -11.930 -7.836 1.00 75.56 114 ARG A O 1
ATOM 893 N N . ILE A 1 115 ? 15.189 -10.745 -8.629 1.00 69.94 115 ILE A N 1
ATOM 894 C CA . ILE A 1 115 ? 14.797 -11.728 -9.654 1.00 69.94 115 ILE A CA 1
ATOM 895 C C . ILE A 1 115 ? 15.856 -11.813 -10.755 1.00 69.94 115 ILE A C 1
ATOM 897 O O . ILE A 1 115 ? 16.190 -12.915 -11.187 1.00 69.94 115 ILE A O 1
ATOM 901 N N . ALA A 1 116 ? 16.392 -10.669 -11.189 1.00 71.31 116 ALA A N 1
ATOM 902 C CA . ALA A 1 116 ? 17.475 -10.621 -12.166 1.00 71.31 116 ALA A CA 1
ATOM 903 C C . ALA A 1 116 ? 18.743 -11.314 -11.638 1.00 71.31 116 ALA A C 1
ATOM 905 O O . ALA A 1 116 ? 19.352 -12.094 -12.365 1.00 71.31 116 ALA A O 1
ATOM 906 N N . ASP A 1 117 ? 19.084 -11.097 -10.364 1.00 71.31 117 ASP A N 1
ATOM 907 C CA . ASP A 1 117 ? 20.266 -11.686 -9.723 1.00 71.31 117 ASP A CA 1
ATOM 908 C C . ASP A 1 117 ? 20.106 -13.196 -9.451 1.00 71.31 117 ASP A C 1
ATOM 910 O O . ASP A 1 117 ? 21.070 -13.953 -9.548 1.00 71.31 117 ASP A O 1
ATOM 914 N N . ALA A 1 118 ? 18.893 -13.650 -9.108 1.00 66.75 118 ALA A N 1
ATOM 915 C CA . ALA A 1 118 ? 18.604 -15.041 -8.739 1.00 66.75 118 ALA A CA 1
ATOM 916 C C . ALA A 1 118 ? 18.152 -15.933 -9.913 1.00 66.75 118 ALA A C 1
ATOM 918 O O . ALA A 1 118 ? 17.988 -17.139 -9.732 1.00 66.75 118 ALA A O 1
ATOM 919 N N . GLY A 1 119 ? 17.908 -15.367 -11.101 1.00 61.03 119 GLY A N 1
ATOM 920 C CA . GLY A 1 119 ? 17.396 -16.106 -12.264 1.00 61.03 119 GLY A CA 1
ATOM 921 C C . GLY A 1 119 ? 15.947 -16.601 -12.119 1.00 61.03 119 GLY A C 1
ATOM 922 O O . GLY A 1 119 ? 15.522 -17.484 -12.862 1.00 61.03 119 GLY A O 1
ATOM 923 N N . GLY A 1 120 ? 15.185 -16.062 -11.163 1.00 58.03 120 GLY A N 1
ATOM 924 C CA . GLY A 1 120 ? 13.823 -16.490 -10.838 1.00 58.03 120 GLY A CA 1
ATOM 925 C C . GLY A 1 120 ? 13.287 -15.828 -9.565 1.00 58.03 120 GLY A C 1
ATOM 926 O O . GLY A 1 120 ? 14.038 -15.220 -8.807 1.00 58.03 120 GLY A O 1
ATOM 927 N N . ASP A 1 121 ? 11.974 -15.908 -9.340 1.00 55.34 121 ASP A N 1
ATOM 928 C CA . ASP A 1 121 ? 11.289 -15.233 -8.232 1.00 55.34 121 ASP A CA 1
ATOM 929 C C . ASP A 1 121 ? 11.143 -16.125 -6.985 1.00 55.34 121 ASP A C 1
ATOM 931 O O . ASP A 1 121 ? 10.339 -17.057 -7.004 1.00 55.34 121 ASP A O 1
ATOM 935 N N . PRO A 1 122 ? 11.855 -15.848 -5.874 1.00 52.41 122 PRO A N 1
ATOM 936 C CA . PRO A 1 122 ? 11.783 -16.674 -4.668 1.00 52.41 122 PRO A CA 1
ATOM 937 C C . PRO A 1 122 ? 10.503 -16.469 -3.836 1.00 52.41 122 PRO A C 1
ATOM 939 O O . PRO A 1 122 ? 10.341 -17.135 -2.818 1.00 52.41 122 PRO A O 1
ATOM 942 N N . GLY A 1 123 ? 9.607 -15.543 -4.213 1.00 50.78 123 GLY A N 1
ATOM 943 C CA . GLY A 1 123 ? 8.460 -15.145 -3.383 1.00 50.78 123 GLY A CA 1
ATOM 944 C C . GLY A 1 123 ? 7.075 -15.292 -4.016 1.00 50.78 123 GLY A C 1
ATOM 945 O O . GLY A 1 123 ? 6.096 -14.898 -3.387 1.00 50.78 123 GLY A O 1
ATOM 946 N N . VAL A 1 124 ? 6.962 -15.811 -5.240 1.00 45.66 124 VAL A N 1
ATOM 947 C CA . VAL A 1 124 ? 5.673 -16.095 -5.897 1.00 45.66 124 VAL A CA 1
ATOM 948 C C . VAL A 1 124 ? 5.727 -17.525 -6.428 1.00 45.66 124 VAL A C 1
ATOM 950 O O . VAL A 1 124 ? 6.665 -17.843 -7.158 1.00 45.66 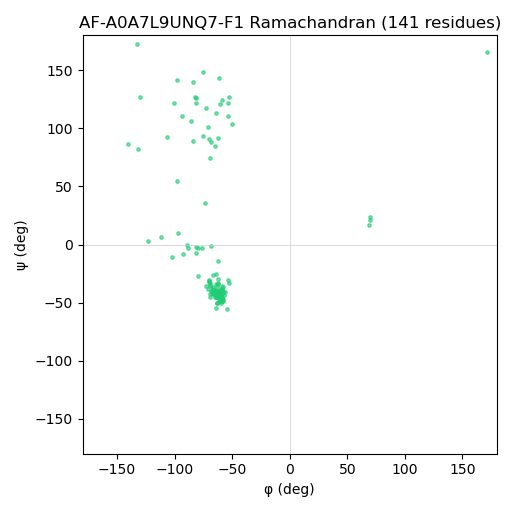124 VAL A O 1
ATOM 953 N N . PRO A 1 125 ? 4.749 -18.396 -6.104 1.00 41.19 125 PRO A N 1
ATOM 954 C CA . PRO A 1 125 ? 4.621 -19.684 -6.774 1.00 41.19 125 PRO A CA 1
ATOM 955 C C . PRO A 1 125 ? 4.567 -19.426 -8.276 1.00 41.19 125 PRO A C 1
ATOM 957 O O . PRO A 1 125 ? 3.729 -18.645 -8.731 1.00 41.19 125 PRO A O 1
ATOM 960 N N . THR A 1 126 ? 5.491 -20.012 -9.030 1.00 43.81 126 THR A N 1
ATOM 961 C CA . THR A 1 126 ? 5.605 -19.797 -10.470 1.00 43.81 126 THR A CA 1
ATOM 962 C C . THR A 1 126 ? 4.258 -20.082 -11.134 1.00 43.81 126 THR A C 1
ATOM 964 O O . THR A 1 126 ? 3.774 -21.212 -11.164 1.00 43.81 126 THR A O 1
ATOM 967 N N . TYR A 1 127 ? 3.605 -19.028 -11.628 1.00 39.25 127 TYR A N 1
ATOM 968 C CA . TYR A 1 127 ? 2.378 -19.165 -12.399 1.00 39.25 127 TYR A CA 1
ATOM 969 C C . TYR A 1 127 ? 2.753 -19.767 -13.754 1.00 39.25 127 TYR A C 1
ATOM 971 O O . TYR A 1 127 ? 3.291 -19.076 -14.618 1.00 39.25 127 TYR A O 1
ATOM 979 N N . SER A 1 128 ? 2.519 -21.071 -13.908 1.00 39.22 128 SER A N 1
ATOM 980 C CA . SER A 1 128 ? 2.560 -21.727 -15.211 1.00 39.22 128 SER A CA 1
ATOM 981 C C . SER A 1 128 ? 1.224 -21.479 -15.919 1.00 39.22 128 SER A C 1
ATOM 983 O O . SER A 1 128 ? 0.184 -21.793 -15.330 1.00 39.22 128 SER A O 1
ATOM 985 N N . PRO A 1 129 ? 1.216 -20.949 -17.156 1.00 43.38 129 PRO A N 1
ATOM 986 C CA . PRO A 1 129 ? -0.016 -20.719 -17.912 1.00 43.38 129 PRO A CA 1
ATOM 987 C C . PRO A 1 129 ? -0.792 -22.014 -18.225 1.00 43.38 129 PRO A C 1
ATOM 989 O O . PRO A 1 129 ? -1.974 -21.930 -18.541 1.00 43.38 129 PRO A O 1
ATOM 992 N N . ASP A 1 130 ? -0.174 -23.189 -18.052 1.00 48.75 130 ASP A N 1
ATOM 993 C CA . ASP A 1 130 ? -0.790 -24.509 -18.265 1.00 48.75 130 ASP A CA 1
ATOM 994 C C . ASP A 1 130 ? -1.325 -25.164 -16.971 1.00 48.75 130 ASP A C 1
ATOM 996 O O . ASP A 1 130 ? -1.674 -26.346 -16.957 1.00 48.75 130 ASP A O 1
ATOM 1000 N N . SER A 1 131 ? -1.375 -24.434 -15.849 1.00 39.84 131 SER A N 1
ATOM 1001 C CA . SER A 1 131 ? -1.862 -24.984 -14.578 1.00 39.84 131 SER A CA 1
ATOM 1002 C C . SER A 1 131 ? -3.401 -24.956 -14.495 1.00 39.84 131 SER A C 1
ATOM 1004 O O . SER A 1 131 ? -3.999 -23.884 -14.620 1.00 39.84 131 SER A O 1
ATOM 1006 N N . PRO A 1 132 ? -4.080 -26.087 -14.204 1.00 37.31 132 PRO A N 1
ATOM 1007 C CA . PRO A 1 132 ? -5.546 -26.190 -14.218 1.00 37.31 132 PRO A CA 1
ATOM 1008 C C . PRO A 1 132 ? -6.258 -25.398 -13.101 1.00 37.31 132 PRO A C 1
ATOM 1010 O O . PRO A 1 132 ? -7.484 -25.381 -13.043 1.00 37.31 132 PRO A O 1
ATOM 1013 N N . ALA A 1 133 ? -5.516 -24.716 -12.222 1.00 42.56 133 ALA A N 1
ATOM 1014 C CA . ALA A 1 133 ? -6.059 -23.917 -11.122 1.00 42.56 133 ALA A CA 1
ATOM 1015 C C . ALA A 1 133 ? -6.527 -22.498 -11.529 1.00 42.56 133 ALA A C 1
ATOM 1017 O O . ALA A 1 133 ? -7.029 -21.762 -10.683 1.00 42.56 133 ALA A O 1
ATOM 1018 N N . ALA A 1 134 ? -6.378 -22.096 -12.798 1.00 42.75 134 ALA A N 1
ATOM 1019 C CA . ALA A 1 134 ? -6.643 -20.725 -13.256 1.00 42.75 134 ALA A CA 1
ATOM 1020 C C . ALA A 1 134 ? -8.130 -20.371 -13.498 1.00 42.75 134 ALA A C 1
ATOM 1022 O O . ALA A 1 134 ? -8.439 -19.217 -13.781 1.00 42.75 134 ALA A O 1
ATOM 1023 N N . ASN A 1 135 ? -9.067 -21.314 -13.347 1.00 38.25 135 ASN A N 1
ATOM 1024 C CA . ASN A 1 135 ? -10.505 -21.056 -13.523 1.00 38.25 135 ASN A CA 1
ATOM 1025 C C . ASN A 1 135 ? -11.234 -20.820 -12.186 1.00 38.25 135 ASN A C 1
ATOM 1027 O O . ASN A 1 135 ? -1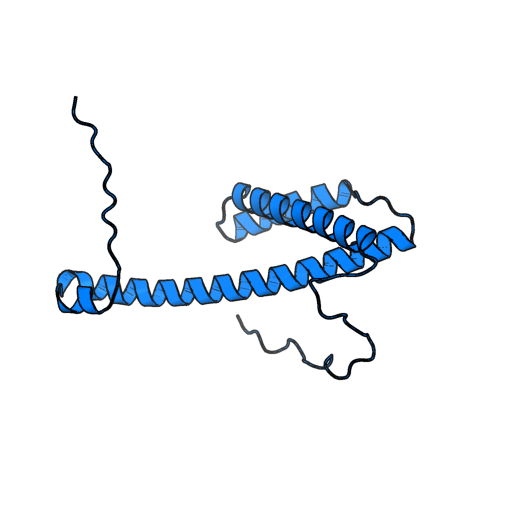2.222 -21.480 -11.875 1.00 38.25 135 ASN A O 1
ATOM 1031 N N . GLY A 1 136 ? -10.749 -19.865 -11.390 1.00 38.22 136 GLY A N 1
ATOM 1032 C CA . GLY A 1 136 ? -11.469 -19.312 -10.239 1.00 38.22 136 GLY A CA 1
ATOM 1033 C C . GLY A 1 136 ? -11.965 -17.906 -10.563 1.00 38.22 136 GLY A C 1
ATOM 1034 O O . GLY A 1 136 ? -11.225 -16.938 -10.424 1.00 38.22 136 GLY A O 1
ATOM 1035 N N . HIS A 1 137 ? -13.195 -17.799 -11.059 1.00 37.56 137 HIS A N 1
ATOM 1036 C CA . HIS A 1 137 ? -13.841 -16.551 -11.465 1.00 37.56 137 HIS A CA 1
ATOM 1037 C C . HIS A 1 137 ? -13.963 -15.577 -10.271 1.00 37.56 137 HIS A C 1
ATOM 1039 O O . HIS A 1 137 ? -14.586 -15.899 -9.265 1.00 37.56 137 HIS A O 1
ATOM 1045 N N . LEU A 1 138 ? -13.379 -14.376 -10.376 1.00 46.34 138 LEU A N 1
ATOM 1046 C CA . LEU A 1 138 ? -13.453 -13.286 -9.382 1.00 46.34 138 LEU A CA 1
ATOM 1047 C C . LEU A 1 138 ? -14.831 -12.577 -9.360 1.00 46.34 138 LEU A C 1
ATOM 1049 O O . LEU A 1 138 ? -14.903 -11.363 -9.185 1.00 46.34 138 LEU A O 1
ATOM 1053 N N . SER A 1 139 ? -15.938 -13.295 -9.570 1.00 36.72 139 SER A N 1
ATOM 1054 C CA . SER A 1 139 ? -17.281 -12.694 -9.646 1.00 36.72 139 SER A CA 1
ATOM 1055 C C . SER A 1 139 ? -17.944 -12.400 -8.298 1.00 36.72 139 SER A C 1
ATOM 1057 O O . SER A 1 139 ? -18.991 -11.755 -8.283 1.00 36.72 139 SER A O 1
ATOM 1059 N N . ASP A 1 140 ? -17.362 -12.824 -7.172 1.00 37.78 140 ASP A N 1
ATOM 1060 C CA . ASP A 1 140 ? -18.124 -12.933 -5.916 1.00 37.78 140 ASP A CA 1
ATOM 1061 C C . ASP A 1 140 ? -17.725 -11.932 -4.816 1.00 37.78 140 ASP A C 1
ATOM 1063 O O . ASP A 1 140 ? -18.268 -11.976 -3.712 1.00 37.78 140 ASP A O 1
ATOM 1067 N N . ILE A 1 141 ? -16.845 -10.965 -5.097 1.00 37.88 141 ILE A N 1
ATOM 1068 C CA . ILE A 1 141 ? -16.610 -9.845 -4.169 1.00 37.88 141 ILE A CA 1
ATOM 1069 C C . ILE A 1 141 ? -17.675 -8.773 -4.431 1.00 37.88 141 ILE A C 1
ATOM 1071 O O . ILE A 1 141 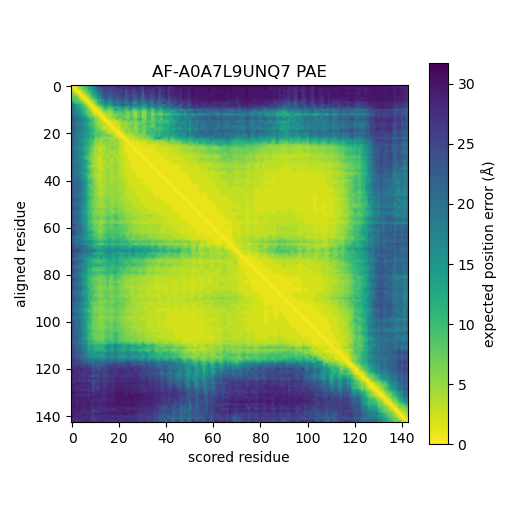? -17.492 -7.874 -5.252 1.00 37.88 141 ILE A O 1
ATOM 1075 N N . ARG A 1 142 ? -18.816 -8.879 -3.740 1.00 38.72 142 ARG A N 1
ATOM 1076 C CA . ARG A 1 142 ? -19.740 -7.748 -3.573 1.00 38.72 142 ARG A CA 1
ATOM 1077 C C . ARG A 1 142 ? -19.238 -6.858 -2.435 1.00 38.72 142 ARG A C 1
ATOM 1079 O O . ARG A 1 142 ? -19.073 -7.343 -1.317 1.00 38.72 142 ARG A O 1
ATOM 1086 N N . LEU A 1 143 ? -18.991 -5.588 -2.766 1.00 42.22 143 LEU A N 1
ATOM 1087 C CA . LEU A 1 143 ? -18.897 -4.475 -1.813 1.00 42.22 143 LEU A CA 1
ATOM 1088 C C . LEU A 1 143 ? -20.248 -4.248 -1.122 1.00 42.22 143 LEU A C 1
ATOM 1090 O O . LEU A 1 143 ? -21.286 -4.455 -1.797 1.00 42.22 143 LEU A O 1
#

InterPro domains:
  IPR002701 Chorismate mutase II, prokaryotic-type [PF01817] (34-112)
  IPR002701 Chorismate mutase II, prokaryotic-type [PS51168] (25-116)
  IPR002701 Chorismate mutase II, prokaryotic-type [SM00830] (35-115)
  IPR010951 Chorismate mutase, bacteria [TIGR01795] (28-120)
  IPR036263 Chorismate mutase type II superfamily [SSF48600] (31-115)
  IPR036979 Chorismate mutase domain superfamily [G3DSA:1.20.59.10] (20-119)
  IPR051331 Chorismate mutase-related enzymes [PTHR38041] (27-117)

Secondary structure (DSSP, 8-state):
--------------HHHHHH-HHHHHHHHHHHHHHHHHHHHHHHHHHHHHHHHHHHHHHHHHHHHTT--S--HHHHHHHHHHHHHHHHHTT--HHHHHHHHHHHHHHHHHHHHHHHHHTS-TTS----TT-GGG---------

Solvent-accessible surface area (backbone atoms only — not comparable to full-atom values): 8766 Å² total; per-residue (Å²): 133,84,81,80,75,82,70,76,70,92,73,79,90,43,73,68,57,22,72,76,33,69,91,46,28,65,58,43,55,53,50,52,55,52,47,54,52,48,56,51,50,52,54,52,51,52,54,52,49,53,54,51,50,52,52,53,47,53,51,50,53,52,29,58,77,71,70,47,70,93,75,54,67,73,63,51,54,54,49,52,60,50,39,35,52,54,18,54,78,68,76,40,61,42,67,59,44,49,53,51,48,52,53,53,54,51,52,49,54,54,47,51,52,50,26,68,75,64,76,46,66,94,86,55,84,81,83,55,95,85,49,90,80,74,83,69,80,87,80,77,82,78,131

Nearest PDB structures (foldseek):
  5vht-assembly1_B  TM=8.750E-01  e=3.222E-03  Escherichia coli K-12
  6cnz-assembly3_F  TM=7.755E-01  e=6.110E-02  Burkholderia thailandensis
  2gtv-assembly1_X  TM=8.466E-01  e=1.403E-01  Methanocaldococcus jannaschii
  8pni-assembly1_A  TM=7.871E-01  e=3.905E-01  Pseudomonas aeruginosa

pLDDT: mean 77.62, std 20.59, range [36.72, 98.12]

Foldseek 3Di:
DDPPPPCPPPDDLDCVVCVVPVVCVVVSVVVVVVVVVVVVVVVVVVVVLVVVLVVLLVVLVVCVVVVHDNDDVVVVVVQLVVQQVVCVVVVHDSVVSVVVVVVSVVVSVVQNVVCVVVVHHPPDDDDDVPDPPPPDDPPPDDD

Mean predicted aligned error: 12.08 Å

Sequence (143 aa):
MSETSSGWQRTTIDSAQAAAHPETAQAVARIKVLRQTIDNIDSAAIALLAERFKATSQVGVLKANAGFAPEDTKREDYQIERLHRIAIDAGLDPEIAEMYREFVVTEAKKRHQRIADAGGDPGVPTYSPDSPAANGHLSDIRL

Organism: Bifidobacterium longum subsp. longum (NCBI:txid1679)